Protein AF-A0A7V1CWT3-F1 (afdb_monomer)

Secondary structure (DSSP, 8-state):
-HHHHHHHSSSHHHHHHHHHTT--SHHHHH-S--TTTHHHH-HHHHHHHHHHHHHHHHHTT--TT-GGGT-------HHHHHHHHHHHHHHTTS-S-----

Mean predicted aligned error: 10.53 Å

Foldseek 3Di:
DQQVVLVPDPHSVVSLVVQCVQPVDPVSSVQPDGPPQPNPGRPSVVVVVLVVVCVVCVVVVHHSVPCVVVDPPPPDPPVVVVVVVVVVCVVVVVDPDDDDD

pLDDT: mean 89.91, std 8.41, range [62.16, 98.06]

Structure (mmCIF, N/CA/C/O backbone):
data_AF-A0A7V1CWT3-F1
#
_entry.id   AF-A0A7V1CWT3-F1
#
loop_
_atom_site.group_PDB
_atom_site.id
_atom_site.type_symbol
_atom_site.label_atom_id
_atom_site.label_alt_id
_atom_site.label_comp_id
_atom_site.label_asym_id
_atom_site.label_entity_id
_atom_site.label_seq_id
_atom_site.pdbx_PDB_ins_code
_atom_site.Cartn_x
_atom_site.Cartn_y
_atom_site.Cartn_z
_atom_site.occupancy
_atom_site.B_iso_or_equiv
_atom_site.auth_seq_id
_atom_site.auth_comp_id
_atom_site.auth_asym_id
_atom_site.auth_atom_id
_atom_site.pdbx_PDB_model_num
ATOM 1 N N . ARG A 1 1 ? 2.540 -2.722 -11.314 1.00 91.69 1 ARG A N 1
ATOM 2 C CA . ARG A 1 1 ? 2.421 -3.063 -12.753 1.00 91.69 1 ARG A CA 1
ATOM 3 C C . ARG A 1 1 ? 3.110 -4.402 -12.974 1.00 91.69 1 ARG A C 1
ATOM 5 O O . ARG A 1 1 ? 4.322 -4.422 -13.133 1.00 91.69 1 ARG A O 1
ATOM 12 N N . TRP A 1 2 ? 2.371 -5.510 -12.894 1.00 95.25 2 TRP A N 1
ATOM 13 C CA . TRP A 1 2 ? 2.985 -6.843 -12.877 1.00 95.25 2 TRP A CA 1
ATOM 14 C C . TRP A 1 2 ? 3.437 -7.334 -14.254 1.00 95.25 2 TRP A C 1
ATOM 16 O O . TRP A 1 2 ? 4.546 -7.840 -14.368 1.00 95.25 2 TRP A O 1
ATOM 26 N N . HIS A 1 3 ? 2.642 -7.131 -15.310 1.00 95.38 3 HIS A N 1
ATOM 27 C CA . HIS A 1 3 ? 3.028 -7.570 -16.660 1.00 95.38 3 HIS A CA 1
ATOM 28 C C . HIS A 1 3 ? 4.335 -6.946 -17.141 1.00 95.38 3 HIS A C 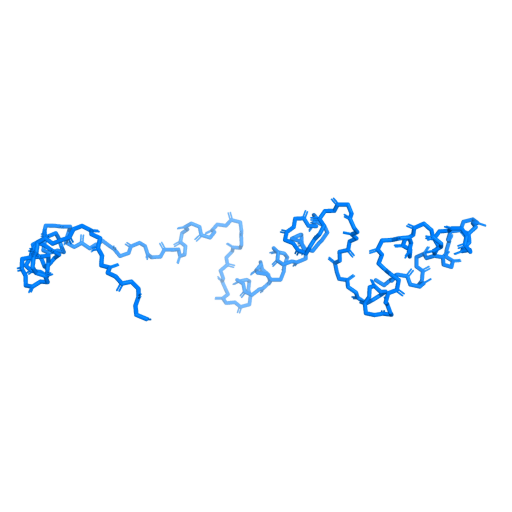1
ATOM 30 O O . HIS A 1 3 ? 5.198 -7.662 -17.638 1.00 95.38 3 HIS A O 1
ATOM 36 N N . ASP A 1 4 ? 4.502 -5.641 -16.932 1.00 96.88 4 ASP A N 1
ATOM 37 C CA . ASP A 1 4 ? 5.743 -4.943 -17.268 1.00 96.88 4 ASP A CA 1
ATOM 38 C C . ASP A 1 4 ? 6.932 -5.564 -16.526 1.00 96.88 4 ASP A C 1
ATOM 40 O O . ASP A 1 4 ? 7.970 -5.827 -17.124 1.00 96.88 4 ASP A O 1
ATOM 44 N N . GLN A 1 5 ? 6.764 -5.858 -15.233 1.00 95.75 5 GLN A N 1
ATOM 45 C CA . GLN A 1 5 ? 7.812 -6.448 -14.406 1.00 95.75 5 GLN A CA 1
ATOM 46 C C . GLN A 1 5 ? 8.191 -7.860 -14.870 1.00 95.75 5 GLN A C 1
ATOM 48 O O . GLN A 1 5 ? 9.375 -8.185 -14.893 1.00 95.75 5 GLN A O 1
ATOM 53 N N . PHE A 1 6 ? 7.221 -8.679 -15.286 1.00 96.81 6 PHE A N 1
ATOM 54 C CA . PHE A 1 6 ? 7.517 -9.985 -15.879 1.00 96.81 6 PHE A CA 1
ATOM 55 C C . PHE A 1 6 ? 8.283 -9.839 -17.193 1.00 96.81 6 PHE A C 1
ATOM 57 O O . PHE A 1 6 ? 9.294 -10.503 -17.376 1.00 96.81 6 PHE A O 1
ATOM 64 N N . ASN A 1 7 ? 7.844 -8.938 -18.075 1.00 97.25 7 ASN A N 1
ATOM 65 C CA . ASN A 1 7 ? 8.441 -8.741 -19.399 1.00 97.25 7 ASN A CA 1
ATOM 66 C C . ASN A 1 7 ? 9.872 -8.175 -19.350 1.00 97.25 7 ASN A C 1
ATOM 68 O O . ASN A 1 7 ? 10.621 -8.350 -20.306 1.00 97.25 7 ASN A O 1
ATOM 72 N N . ILE A 1 8 ? 10.249 -7.501 -18.258 1.00 97.31 8 ILE A N 1
ATOM 73 C CA . ILE A 1 8 ? 11.624 -7.033 -18.007 1.00 97.31 8 ILE A CA 1
ATOM 74 C C . ILE A 1 8 ? 12.510 -8.159 -17.444 1.00 97.31 8 ILE A C 1
ATOM 76 O O . ILE A 1 8 ? 13.736 -8.084 -17.523 1.00 97.31 8 ILE A O 1
ATOM 80 N N . GLY A 1 9 ? 11.910 -9.200 -16.863 1.00 95.44 9 GLY A N 1
ATOM 81 C CA . GLY A 1 9 ? 12.636 -10.350 -16.340 1.00 95.44 9 GLY A CA 1
ATOM 82 C C . GLY A 1 9 ? 13.364 -11.125 -17.439 1.00 95.44 9 GLY A C 1
ATOM 83 O O . GLY A 1 9 ? 12.936 -11.155 -18.589 1.00 95.44 9 GLY A O 1
ATOM 84 N N . LEU A 1 10 ? 14.458 -11.796 -17.066 1.00 97.75 10 LEU A N 1
ATOM 85 C CA . LEU A 1 10 ? 15.224 -12.649 -17.984 1.00 97.75 10 LEU A CA 1
ATOM 86 C C . LEU A 1 10 ? 14.366 -13.781 -18.578 1.00 97.75 10 LEU A C 1
ATOM 88 O O . LEU A 1 10 ? 14.537 -14.141 -19.738 1.00 97.75 10 LEU A O 1
ATOM 92 N N . ASP A 1 11 ? 13.446 -14.316 -17.773 1.00 98.06 11 ASP A N 1
ATOM 93 C CA . ASP A 1 11 ? 12.459 -15.321 -18.166 1.00 98.06 11 ASP A CA 1
ATOM 94 C C . ASP A 1 11 ? 11.050 -14.845 -17.755 1.00 98.06 11 ASP A C 1
ATOM 96 O O . ASP A 1 11 ? 10.609 -15.074 -16.620 1.00 98.06 11 ASP A O 1
ATOM 100 N N . PRO A 1 12 ? 10.341 -14.137 -18.656 1.00 97.50 12 PRO A N 1
ATOM 101 C CA . PRO A 1 12 ? 9.016 -13.588 -18.374 1.00 97.50 12 PRO A CA 1
ATOM 102 C C . PRO A 1 12 ? 7.937 -14.641 -18.120 1.00 97.50 12 PRO A C 1
ATOM 104 O O . PRO A 1 12 ? 6.974 -14.370 -17.397 1.00 97.50 12 PRO A O 1
ATOM 107 N N . VAL A 1 13 ? 8.073 -15.823 -18.731 1.00 97.31 13 VAL A N 1
ATOM 108 C CA . VAL A 1 13 ? 7.092 -16.909 -18.610 1.00 97.31 13 VAL A CA 1
ATOM 109 C C . VAL A 1 13 ? 7.177 -17.488 -17.208 1.00 97.31 13 VAL A C 1
ATOM 111 O O . VAL A 1 13 ? 6.179 -17.487 -16.489 1.00 97.31 13 VAL A O 1
ATOM 114 N N . ARG A 1 14 ? 8.384 -17.849 -16.765 1.00 97.31 14 ARG A N 1
ATOM 115 C CA . ARG A 1 14 ? 8.588 -18.410 -15.427 1.00 97.31 14 ARG A CA 1
ATOM 116 C C . ARG A 1 14 ? 8.233 -17.431 -14.310 1.00 97.31 14 ARG A C 1
ATOM 118 O O . ARG A 1 14 ? 7.647 -17.824 -13.306 1.00 97.31 14 ARG A O 1
ATOM 125 N N . ALA A 1 15 ? 8.547 -16.144 -14.481 1.00 96.50 15 ALA A N 1
ATOM 126 C CA . ALA A 1 15 ? 8.181 -15.116 -13.504 1.00 96.50 15 ALA A CA 1
ATOM 127 C C . ALA A 1 15 ? 6.656 -15.008 -13.314 1.00 96.50 15 ALA A C 1
ATOM 129 O O . ALA A 1 15 ? 6.182 -14.810 -12.194 1.00 96.50 15 ALA A O 1
ATOM 130 N N . ARG A 1 16 ? 5.894 -15.157 -14.404 1.00 95.62 16 ARG A N 1
ATOM 131 C CA . ARG A 1 16 ? 4.430 -15.166 -14.370 1.00 95.62 16 ARG A CA 1
ATOM 132 C C . ARG A 1 16 ? 3.889 -16.440 -13.737 1.00 95.62 16 ARG A C 1
ATOM 134 O O . ARG A 1 16 ? 3.014 -16.340 -12.888 1.00 95.62 16 ARG A O 1
ATOM 141 N N . GLU A 1 17 ? 4.414 -17.602 -14.118 1.00 96.50 17 GLU A N 1
ATOM 142 C CA . GLU A 1 17 ? 3.995 -18.893 -13.560 1.00 96.50 17 GLU A CA 1
ATOM 143 C C . GLU A 1 17 ? 4.103 -18.894 -12.033 1.00 96.50 17 GLU A C 1
ATOM 145 O O . GLU A 1 17 ? 3.118 -19.161 -11.353 1.00 96.50 17 GLU A O 1
ATOM 150 N N . TYR A 1 18 ? 5.245 -18.466 -11.490 1.00 95.69 18 TYR A N 1
ATOM 151 C CA . TYR A 1 18 ? 5.468 -18.426 -10.040 1.00 95.69 18 TYR A CA 1
ATOM 152 C C . TYR A 1 18 ? 4.543 -17.451 -9.305 1.00 95.69 18 TYR A C 1
ATOM 154 O O . TYR A 1 18 ? 4.123 -17.706 -8.178 1.00 95.69 18 TYR A O 1
ATOM 162 N N . HIS A 1 19 ? 4.217 -16.314 -9.921 1.00 95.69 19 HIS A N 1
ATOM 163 C CA . HIS A 1 19 ? 3.219 -15.404 -9.365 1.00 95.69 19 HIS A CA 1
ATOM 164 C C . HIS A 1 19 ? 1.821 -16.061 -9.360 1.00 95.69 19 HIS A C 1
ATOM 166 O O . HIS A 1 19 ? 1.071 -15.952 -8.384 1.00 95.69 19 HIS A O 1
ATOM 172 N N . ASP A 1 20 ? 1.482 -16.772 -10.434 1.00 96.00 20 ASP A N 1
ATOM 173 C CA . ASP A 1 20 ? 0.138 -17.294 -10.696 1.00 96.00 20 ASP A CA 1
ATOM 174 C C . ASP A 1 20 ? -0.171 -18.593 -9.960 1.00 96.00 20 ASP A C 1
ATOM 176 O O . ASP A 1 20 ? -1.345 -18.890 -9.751 1.00 96.00 20 ASP A O 1
ATOM 180 N N . GLU A 1 21 ? 0.847 -19.298 -9.460 1.00 96.31 21 GLU A N 1
ATOM 181 C CA . GLU A 1 21 ? 0.690 -20.445 -8.554 1.00 96.31 21 GLU A CA 1
ATOM 182 C C . GLU A 1 21 ? -0.235 -20.139 -7.363 1.00 96.31 21 GLU A C 1
ATOM 184 O O . GLU A 1 21 ? -0.931 -21.021 -6.864 1.00 96.31 21 GLU A O 1
ATOM 189 N N . THR A 1 22 ? -0.261 -18.882 -6.910 1.00 93.06 22 THR A N 1
ATOM 190 C CA . THR A 1 22 ? -1.041 -18.449 -5.737 1.00 93.06 22 THR A CA 1
ATOM 191 C C . THR A 1 22 ? -2.018 -17.308 -6.024 1.00 93.06 22 THR A C 1
ATOM 193 O O . THR A 1 22 ? -2.956 -17.105 -5.253 1.00 93.06 22 THR A O 1
ATOM 196 N N . LEU A 1 23 ? -1.830 -16.562 -7.120 1.00 92.31 23 LEU A N 1
ATOM 197 C CA . LEU A 1 23 ? -2.692 -15.449 -7.541 1.00 92.31 23 LEU A CA 1
ATOM 198 C C . LEU A 1 23 ? -2.991 -15.514 -9.056 1.00 92.31 23 LEU A C 1
ATOM 200 O O . LEU A 1 23 ? -2.582 -14.617 -9.801 1.00 92.31 23 LEU A O 1
ATOM 204 N N . PRO A 1 24 ? -3.704 -16.554 -9.535 1.00 93.94 24 PRO A N 1
ATOM 205 C CA . PRO A 1 24 ? -3.904 -16.799 -10.968 1.00 93.94 24 PRO A CA 1
ATOM 206 C C . PRO A 1 24 ? -4.818 -15.773 -11.648 1.00 93.94 24 PRO A C 1
ATOM 208 O O . PRO A 1 24 ? -4.732 -15.555 -12.853 1.00 93.94 24 PRO A O 1
ATOM 211 N N . GLN A 1 25 ? -5.712 -15.135 -10.893 1.00 94.62 25 GLN A N 1
ATOM 212 C CA . GLN A 1 25 ? -6.670 -14.173 -11.422 1.00 94.62 25 GLN A CA 1
ATOM 213 C C . GLN A 1 25 ? -5.983 -12.939 -12.030 1.00 94.62 25 GLN A C 1
ATOM 215 O O . GLN A 1 25 ? -5.026 -12.403 -11.470 1.00 94.62 25 GLN A O 1
ATOM 220 N N . GLU A 1 26 ? -6.531 -12.411 -13.130 1.00 93.06 26 GLU A N 1
ATOM 221 C CA . GLU A 1 26 ? -6.013 -11.195 -13.784 1.00 93.06 26 GLU A CA 1
ATOM 222 C C . GLU A 1 26 ? -5.993 -9.978 -12.848 1.00 93.06 26 GLU A C 1
ATOM 224 O O . GLU A 1 26 ? -5.089 -9.145 -12.914 1.00 93.06 26 GLU A O 1
ATOM 229 N N . SER A 1 27 ? -6.918 -9.909 -11.883 1.00 92.69 27 SER A N 1
ATOM 230 C CA . SER A 1 27 ? -6.890 -8.865 -10.851 1.00 92.69 27 SER A CA 1
ATOM 231 C C . SER A 1 27 ? -5.619 -8.906 -9.992 1.00 92.69 27 SER A C 1
ATOM 233 O O . SER A 1 27 ? -5.181 -7.862 -9.513 1.00 92.69 27 SER A O 1
ATOM 235 N N . GLY A 1 28 ? -4.959 -10.063 -9.866 1.00 92.19 28 GLY A N 1
ATOM 236 C CA . GLY A 1 28 ? -3.651 -10.199 -9.224 1.00 92.19 28 GLY A CA 1
ATOM 237 C C . GLY A 1 28 ? -2.547 -9.421 -9.947 1.00 92.19 28 GLY A C 1
ATOM 238 O O . GLY A 1 28 ? -1.647 -8.899 -9.302 1.00 92.19 28 GLY A O 1
ATOM 239 N N . LYS A 1 29 ? -2.656 -9.229 -11.270 1.00 93.50 29 LYS A N 1
ATOM 240 C CA . LYS A 1 29 ? -1.677 -8.471 -12.078 1.00 93.50 29 LYS A CA 1
ATOM 241 C C . LYS A 1 29 ? -1.832 -6.955 -11.974 1.00 93.50 29 LYS A C 1
ATOM 243 O O . LYS A 1 29 ? -0.935 -6.195 -12.364 1.00 93.50 29 LYS A O 1
ATOM 248 N N . VAL A 1 30 ? -2.951 -6.518 -11.405 1.00 93.25 30 VAL A N 1
ATOM 249 C CA . VAL A 1 30 ? -3.251 -5.115 -11.099 1.00 93.25 30 VAL A CA 1
ATOM 250 C C . VAL A 1 30 ? -3.115 -4.839 -9.597 1.00 93.25 30 VAL A C 1
ATOM 252 O O . VAL A 1 30 ? -2.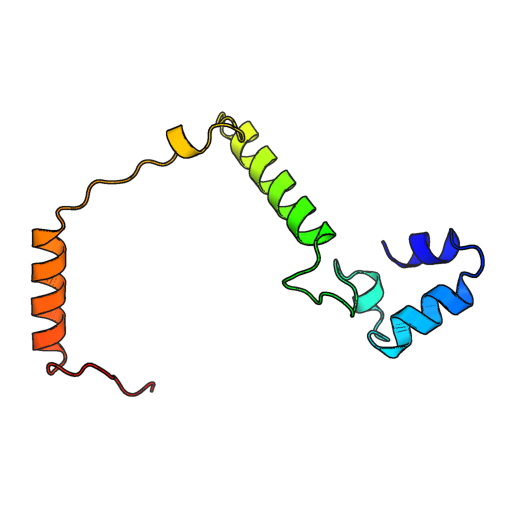920 -3.695 -9.196 1.00 93.25 30 VAL A O 1
ATOM 255 N N . ALA A 1 31 ? -3.152 -5.877 -8.759 1.00 91.62 31 ALA A N 1
ATOM 256 C CA . ALA A 1 31 ? -3.065 -5.754 -7.313 1.00 91.62 31 ALA A CA 1
ATOM 257 C C . ALA A 1 31 ? -1.750 -5.105 -6.847 1.00 91.62 31 ALA A C 1
ATOM 259 O O . ALA A 1 31 ? -0.654 -5.433 -7.307 1.00 91.62 31 ALA A O 1
ATOM 260 N N . HIS A 1 32 ? -1.860 -4.231 -5.845 1.00 91.88 32 HIS A N 1
ATOM 261 C CA . HIS A 1 32 ? -0.727 -3.606 -5.155 1.00 91.88 32 HIS A CA 1
ATOM 262 C C . HIS A 1 32 ? -0.141 -4.516 -4.058 1.00 91.88 32 HIS A C 1
ATOM 264 O O . HIS A 1 32 ? 0.230 -4.051 -2.986 1.00 91.88 32 HIS A O 1
ATOM 270 N N . PHE A 1 33 ? -0.103 -5.828 -4.283 1.00 92.31 33 PHE A N 1
ATOM 271 C CA . PHE A 1 33 ? 0.537 -6.796 -3.393 1.00 92.31 33 PHE A CA 1
ATOM 272 C C . PHE A 1 33 ? 0.880 -8.081 -4.155 1.00 92.31 33 PHE A C 1
ATOM 274 O O . PHE A 1 33 ? 0.350 -8.323 -5.236 1.00 92.31 33 PHE A O 1
ATOM 281 N N . CYS A 1 34 ? 1.752 -8.905 -3.573 1.00 89.19 34 CYS A N 1
ATOM 282 C CA . CYS A 1 34 ? 1.986 -10.290 -3.982 1.00 89.19 34 CYS A CA 1
ATOM 283 C C . CYS A 1 34 ? 1.519 -11.257 -2.885 1.00 89.19 34 CYS A C 1
ATOM 285 O O . CYS A 1 34 ? 1.200 -10.846 -1.763 1.00 89.19 34 CYS A O 1
ATOM 287 N N . SER A 1 35 ? 1.531 -12.552 -3.185 1.00 86.00 35 SER A N 1
ATOM 288 C CA . SER A 1 35 ? 1.114 -13.613 -2.263 1.00 86.00 35 SER A CA 1
ATOM 289 C C . SER A 1 35 ? 1.972 -13.742 -1.002 1.00 86.00 35 SER A C 1
ATOM 291 O O . SER A 1 35 ? 1.495 -14.286 -0.013 1.00 86.00 35 SER A O 1
ATOM 293 N N . MET A 1 36 ? 3.195 -13.201 -0.987 1.00 88.25 36 MET A N 1
ATOM 294 C CA . MET A 1 36 ? 4.083 -13.295 0.179 1.00 88.25 36 MET A CA 1
ATOM 295 C C . MET A 1 36 ? 3.612 -12.440 1.362 1.00 88.25 36 MET A C 1
ATOM 297 O O . MET A 1 36 ? 3.648 -12.889 2.502 1.00 88.25 36 MET A O 1
ATOM 301 N N . CYS A 1 37 ? 3.192 -11.199 1.106 1.00 91.50 37 CYS A N 1
ATOM 302 C CA . CYS A 1 37 ? 2.846 -10.237 2.163 1.00 91.50 37 CYS A CA 1
ATOM 303 C C . CYS A 1 37 ? 1.339 -9.963 2.254 1.00 91.50 37 CYS A C 1
ATOM 305 O O . CYS A 1 37 ? 0.857 -9.429 3.254 1.00 91.50 37 CYS A O 1
ATOM 307 N N . GLY A 1 38 ? 0.588 -10.290 1.199 1.00 89.62 38 GLY A N 1
ATOM 308 C CA . GLY A 1 38 ? -0.842 -10.028 1.131 1.00 89.62 38 GLY A CA 1
ATOM 309 C C . GLY A 1 38 ? -1.207 -8.531 1.149 1.00 89.62 38 GLY A C 1
ATOM 310 O O . GLY A 1 38 ? -0.343 -7.648 1.159 1.00 89.62 38 GLY A O 1
ATOM 311 N N . PRO A 1 39 ? -2.513 -8.215 1.153 1.00 91.50 39 PRO A N 1
ATOM 312 C CA . PRO A 1 39 ? -3.015 -6.858 0.913 1.00 91.50 39 PRO A CA 1
ATOM 313 C C . PRO A 1 39 ? -2.738 -5.854 2.041 1.00 91.50 39 PRO A C 1
ATOM 315 O O . PRO A 1 39 ? -2.759 -4.647 1.798 1.00 91.50 39 PRO A O 1
ATOM 318 N N . LYS A 1 40 ? -2.511 -6.333 3.271 1.00 92.50 40 LYS A N 1
ATOM 319 C CA . LYS A 1 40 ? -2.331 -5.480 4.458 1.00 92.50 40 LYS A CA 1
ATOM 320 C C . LYS A 1 40 ? -0.870 -5.181 4.789 1.00 92.50 40 LYS A C 1
ATOM 322 O O . LYS A 1 40 ? -0.610 -4.169 5.422 1.00 92.50 40 LYS A O 1
ATOM 327 N N . PHE A 1 41 ? 0.063 -6.040 4.374 1.00 95.12 41 PHE A N 1
ATOM 328 C CA . PHE A 1 41 ? 1.461 -5.968 4.816 1.00 95.12 41 PHE A CA 1
ATOM 329 C C . PHE A 1 41 ? 2.464 -5.814 3.667 1.00 95.12 41 PHE A C 1
ATOM 331 O O . PHE A 1 41 ? 3.668 -5.943 3.874 1.00 95.12 41 PHE A O 1
ATOM 338 N N . CYS A 1 42 ? 2.007 -5.536 2.442 1.00 95.44 42 CYS A N 1
ATOM 339 C CA . CYS A 1 42 ? 2.915 -5.243 1.337 1.00 95.44 42 CYS A CA 1
ATOM 340 C C . CYS A 1 42 ? 3.662 -3.921 1.589 1.00 95.44 42 CYS A C 1
ATOM 342 O O . CYS A 1 42 ? 3.076 -2.841 1.528 1.00 95.44 42 CYS A O 1
ATOM 344 N N . SER A 1 43 ? 4.972 -4.004 1.822 1.00 94.62 43 SER A N 1
ATOM 345 C CA . SER A 1 43 ? 5.838 -2.854 2.119 1.00 94.62 43 SER A CA 1
ATOM 346 C C . SER A 1 43 ? 5.796 -1.766 1.043 1.00 94.62 43 SER A C 1
ATOM 348 O O . SER A 1 43 ? 5.775 -0.578 1.362 1.00 94.62 43 SER A O 1
ATOM 350 N N . MET A 1 44 ? 5.731 -2.155 -0.234 1.00 93.88 44 MET A N 1
ATOM 351 C CA . MET A 1 44 ? 5.630 -1.212 -1.351 1.00 93.88 44 MET A CA 1
ATOM 352 C C . MET A 1 44 ? 4.307 -0.434 -1.331 1.00 93.88 44 MET A C 1
ATOM 354 O O . MET A 1 44 ? 4.323 0.776 -1.546 1.00 93.88 44 MET A O 1
ATOM 358 N N . LYS A 1 45 ? 3.181 -1.097 -1.024 1.00 94.25 45 LYS A N 1
ATOM 359 C CA . LYS A 1 45 ? 1.865 -0.446 -0.891 1.00 94.25 45 LYS A CA 1
ATOM 360 C C . LYS A 1 45 ? 1.844 0.522 0.283 1.00 94.25 45 LYS A C 1
ATOM 362 O O . LYS A 1 45 ? 1.478 1.675 0.105 1.00 94.25 45 LYS A O 1
ATOM 367 N N . ILE A 1 46 ? 2.320 0.078 1.445 1.00 95.56 46 ILE A N 1
ATOM 368 C CA . ILE A 1 46 ? 2.406 0.917 2.648 1.00 95.56 46 ILE A CA 1
ATOM 369 C C . ILE A 1 46 ? 3.278 2.147 2.374 1.00 95.56 46 ILE A C 1
ATOM 371 O O . ILE A 1 46 ? 2.914 3.263 2.721 1.00 95.56 46 ILE A O 1
ATOM 375 N N . THR A 1 47 ? 4.409 1.972 1.685 1.00 96.31 47 THR A N 1
ATOM 376 C CA . THR A 1 47 ? 5.280 3.096 1.309 1.00 96.31 47 THR A CA 1
ATOM 377 C C . THR A 1 47 ? 4.557 4.094 0.402 1.00 96.31 47 THR A C 1
ATOM 379 O O . THR A 1 47 ? 4.745 5.300 0.547 1.00 96.31 47 THR A O 1
ATOM 382 N N . GLN A 1 48 ? 3.742 3.613 -0.540 1.00 95.25 48 GLN A N 1
ATOM 383 C CA . GLN A 1 48 ? 2.934 4.477 -1.397 1.00 95.25 48 GLN A CA 1
ATOM 384 C C . GLN A 1 48 ? 1.895 5.254 -0.576 1.00 95.25 48 GLN A C 1
ATOM 386 O O . GLN A 1 48 ? 1.841 6.474 -0.700 1.00 95.25 48 GLN A O 1
ATOM 391 N N . GLU A 1 49 ? 1.150 4.579 0.300 1.00 95.50 49 GLU A N 1
ATOM 392 C CA . GLU A 1 49 ? 0.148 5.199 1.180 1.00 95.50 49 GLU A CA 1
ATOM 393 C C . GLU A 1 49 ? 0.775 6.277 2.082 1.00 95.50 49 GLU A C 1
ATOM 395 O O . GLU A 1 49 ? 0.249 7.382 2.187 1.00 95.50 49 GLU A O 1
ATOM 400 N N . VAL A 1 50 ? 1.951 6.012 2.664 1.00 95.00 50 VAL A N 1
ATOM 401 C CA . VAL A 1 50 ? 2.690 6.995 3.477 1.00 95.00 50 VAL A CA 1
ATOM 402 C C . VAL A 1 50 ? 3.116 8.213 2.649 1.00 95.00 50 VAL A C 1
ATOM 404 O O . VAL A 1 50 ? 3.013 9.344 3.118 1.00 95.00 50 VAL A O 1
ATOM 407 N N . ARG A 1 51 ? 3.574 8.013 1.407 1.00 95.62 51 ARG A N 1
ATOM 408 C CA . ARG A 1 51 ? 3.942 9.122 0.507 1.00 95.62 51 ARG A CA 1
ATOM 409 C C . ARG A 1 51 ? 2.731 9.948 0.084 1.00 95.62 51 ARG A C 1
ATOM 411 O O . ARG A 1 51 ? 2.854 11.158 -0.065 1.00 95.62 51 ARG A O 1
ATOM 418 N N . GLU A 1 52 ? 1.592 9.309 -0.153 1.00 96.44 52 GLU A N 1
ATOM 419 C CA . GLU A 1 52 ? 0.337 9.992 -0.48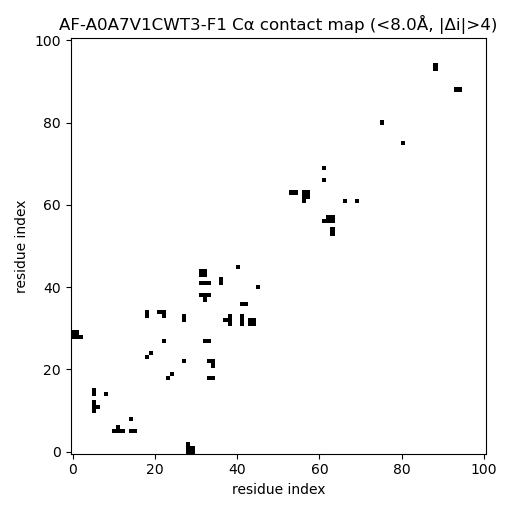1 1.00 96.44 52 GLU A CA 1
ATOM 420 C C . GLU A 1 52 ? -0.163 10.812 0.709 1.00 96.44 52 GLU A C 1
ATOM 422 O O . GLU A 1 52 ? -0.476 11.987 0.541 1.00 96.44 52 GLU A O 1
ATOM 427 N N . TYR A 1 53 ? -0.126 10.241 1.914 1.00 93.69 53 TYR A N 1
ATOM 428 C CA . TYR A 1 53 ? -0.436 10.955 3.149 1.00 93.69 53 TYR A CA 1
ATOM 429 C C . TYR A 1 53 ? 0.474 12.174 3.359 1.00 93.69 53 TYR A C 1
ATOM 431 O O . TYR A 1 53 ? -0.016 13.268 3.621 1.00 93.69 53 TYR A O 1
ATOM 439 N N . ALA A 1 54 ? 1.789 12.022 3.174 1.00 93.69 54 ALA A N 1
ATOM 440 C CA . ALA A 1 54 ? 2.728 13.138 3.289 1.00 93.69 54 ALA A CA 1
ATOM 441 C C . ALA A 1 54 ? 2.424 14.269 2.288 1.00 93.69 54 ALA A C 1
ATOM 443 O O . ALA A 1 54 ? 2.441 15.436 2.664 1.00 93.69 54 ALA A O 1
ATOM 444 N N . LYS A 1 55 ? 2.075 13.935 1.037 1.00 95.62 55 LYS A N 1
ATOM 445 C CA . LYS A 1 55 ? 1.670 14.930 0.027 1.00 95.62 55 LYS A CA 1
ATOM 446 C C . LYS A 1 55 ? 0.374 15.655 0.392 1.00 95.62 55 LYS A C 1
ATOM 448 O O . LYS A 1 55 ? 0.260 16.846 0.118 1.00 95.62 55 LYS A O 1
ATOM 453 N N . ASP A 1 56 ? -0.600 14.954 0.974 1.00 93.69 56 ASP A N 1
ATOM 454 C CA . ASP A 1 56 ? -1.846 15.572 1.447 1.00 93.69 56 ASP A CA 1
ATOM 455 C C . ASP A 1 56 ? -1.575 16.571 2.580 1.00 93.69 56 ASP A C 1
ATOM 457 O O . ASP A 1 56 ? -2.088 17.690 2.566 1.00 93.69 56 ASP A O 1
ATOM 461 N N . LEU A 1 57 ? -0.697 16.207 3.519 1.00 90.88 57 LEU A N 1
ATOM 462 C CA . LEU A 1 57 ? -0.249 17.115 4.573 1.00 90.88 57 LEU A CA 1
ATOM 463 C C . LEU A 1 57 ? 0.425 18.366 3.999 1.00 90.88 57 LEU A C 1
ATOM 465 O O . LEU A 1 57 ? 0.029 19.478 4.350 1.00 90.88 57 LEU A O 1
ATOM 469 N N . GLU A 1 58 ? 1.369 18.202 3.070 1.0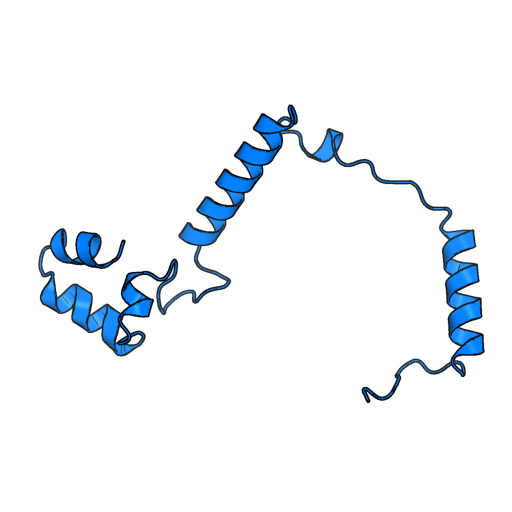0 91.25 58 GLU A N 1
ATOM 470 C CA . GLU A 1 58 ? 2.041 19.327 2.407 1.00 91.25 58 GLU A CA 1
ATOM 471 C C . GLU A 1 58 ? 1.044 20.237 1.675 1.00 91.25 58 GLU A C 1
ATOM 473 O O . GLU A 1 58 ? 1.118 21.460 1.792 1.00 91.25 58 GLU A O 1
ATOM 478 N N . ALA A 1 59 ? 0.063 19.660 0.969 1.00 92.75 59 ALA A N 1
ATOM 479 C CA . ALA A 1 59 ? -0.993 20.413 0.288 1.00 92.75 59 ALA A CA 1
ATOM 480 C C . ALA A 1 59 ? -1.871 21.220 1.261 1.00 92.75 59 ALA A C 1
ATOM 482 O O . ALA A 1 59 ? -2.410 22.267 0.899 1.00 92.75 59 ALA A O 1
ATOM 483 N N . ARG A 1 60 ? -1.984 20.759 2.510 1.00 89.44 60 ARG A N 1
ATOM 484 C CA . ARG A 1 60 ? -2.656 21.456 3.613 1.00 89.44 60 ARG A CA 1
ATOM 485 C C . ARG A 1 60 ? -1.746 22.437 4.363 1.00 89.44 60 ARG A C 1
ATOM 487 O O . ARG A 1 60 ? -2.195 23.037 5.337 1.00 89.44 60 ARG A O 1
ATOM 494 N N . GLY A 1 61 ? -0.497 22.608 3.927 1.00 88.69 61 GLY A N 1
ATOM 495 C CA . GLY A 1 61 ? 0.492 23.473 4.572 1.00 88.69 61 GLY A CA 1
ATOM 496 C C . GLY A 1 61 ? 1.077 22.898 5.866 1.00 88.69 61 GLY A C 1
ATOM 497 O O . GLY A 1 61 ? 1.630 23.651 6.664 1.00 88.69 61 GLY A O 1
ATOM 498 N N . ILE A 1 62 ? 0.941 21.589 6.093 1.00 87.62 62 ILE A N 1
ATOM 499 C CA . ILE A 1 62 ? 1.487 20.876 7.252 1.00 87.62 62 ILE A CA 1
ATOM 500 C C . ILE A 1 62 ? 2.799 20.207 6.831 1.00 87.62 62 ILE A C 1
ATOM 502 O O . ILE A 1 62 ? 2.826 19.474 5.845 1.00 87.62 62 ILE A O 1
ATOM 506 N N . ASP A 1 63 ? 3.880 20.421 7.583 1.00 88.81 63 ASP A N 1
ATOM 507 C CA . ASP A 1 63 ? 5.147 19.718 7.351 1.00 88.81 63 ASP A CA 1
ATOM 508 C C . ASP A 1 63 ? 5.008 18.232 7.743 1.00 88.81 63 ASP A C 1
ATOM 510 O O . ASP A 1 63 ? 4.803 17.926 8.924 1.00 88.81 63 ASP A O 1
ATOM 514 N N . PRO A 1 64 ? 5.139 17.283 6.795 1.00 86.81 64 PRO A N 1
ATOM 515 C CA . PRO A 1 64 ? 4.991 15.857 7.071 1.00 86.81 64 PRO A CA 1
ATOM 516 C C . PRO A 1 64 ? 6.086 15.291 7.986 1.00 86.81 64 PRO A C 1
ATOM 518 O O . PRO A 1 64 ? 5.920 14.195 8.518 1.00 86.81 64 PRO A O 1
ATOM 521 N N . ASN A 1 65 ? 7.188 16.013 8.207 1.00 88.25 65 ASN A N 1
ATOM 522 C CA . ASN A 1 65 ? 8.223 15.623 9.168 1.00 88.25 65 ASN A CA 1
ATOM 523 C C . ASN A 1 65 ? 7.920 16.106 10.594 1.00 88.25 65 ASN A C 1
ATOM 525 O O . ASN A 1 65 ? 8.531 15.613 11.538 1.00 88.25 65 ASN A O 1
ATOM 529 N N . ASN A 1 66 ? 6.963 17.028 10.755 1.00 84.12 66 ASN A N 1
ATOM 530 C CA . ASN A 1 66 ? 6.586 17.650 12.026 1.00 84.12 66 ASN A CA 1
ATOM 531 C C . ASN A 1 66 ? 5.065 17.586 12.266 1.00 84.12 66 ASN A C 1
ATOM 533 O O . ASN A 1 66 ? 4.454 18.500 12.814 1.00 84.12 66 ASN A O 1
ATOM 537 N N . VAL A 1 67 ? 4.428 16.472 11.884 1.00 78.19 67 VAL A N 1
ATOM 538 C CA . VAL A 1 67 ? 2.970 16.274 12.045 1.00 78.19 67 VAL A CA 1
ATOM 539 C C . VAL A 1 67 ? 2.527 16.377 13.505 1.00 78.19 67 VAL A C 1
ATOM 541 O O . VAL A 1 67 ? 1.402 16.789 13.768 1.00 78.19 67 VAL A O 1
ATOM 544 N N . GLY A 1 68 ? 3.405 16.027 14.453 1.00 71.31 68 GLY A N 1
ATOM 545 C CA . GLY A 1 68 ? 3.125 16.102 15.890 1.00 71.31 68 GLY A CA 1
ATOM 546 C C . GLY A 1 68 ? 2.659 17.486 16.350 1.00 71.31 68 GLY A C 1
ATOM 547 O O . GLY A 1 68 ? 1.788 17.562 17.209 1.00 71.31 68 GLY A O 1
ATOM 548 N N . ASP A 1 69 ? 3.147 18.551 15.712 1.00 66.31 69 ASP A N 1
ATOM 549 C CA . ASP A 1 69 ? 2.776 19.933 16.040 1.00 66.31 69 ASP A CA 1
ATOM 550 C C . ASP A 1 69 ? 1.406 20.331 15.462 1.00 66.31 69 ASP A C 1
ATOM 552 O O . ASP A 1 69 ? 0.772 21.271 15.936 1.00 66.31 69 ASP A O 1
ATOM 556 N N . ALA A 1 70 ? 0.927 19.605 14.446 1.00 64.38 70 ALA A N 1
ATOM 557 C CA . ALA A 1 70 ? -0.373 19.817 13.809 1.00 64.38 70 ALA A CA 1
ATOM 558 C C . ALA A 1 70 ? -1.500 18.968 14.427 1.00 64.38 70 ALA A C 1
ATOM 560 O O . ALA A 1 70 ? -2.676 19.182 14.120 1.00 64.38 70 ALA A O 1
ATOM 561 N N . ILE A 1 71 ? -1.169 17.989 15.277 1.00 67.75 71 ILE A N 1
ATOM 562 C CA . ILE A 1 71 ? -2.161 17.189 15.998 1.00 67.75 71 ILE A CA 1
ATOM 563 C C . ILE A 1 71 ? -2.634 18.000 17.207 1.00 67.75 71 ILE A C 1
ATOM 565 O O . ILE A 1 71 ? -2.005 18.001 18.264 1.00 67.75 71 ILE A O 1
ATOM 569 N N . GLU A 1 72 ? -3.785 18.661 17.075 1.00 64.69 72 GLU A N 1
ATOM 570 C CA . GLU A 1 72 ? -4.507 19.194 18.231 1.00 64.69 72 GLU A CA 1
ATOM 571 C C . GLU A 1 72 ? -4.991 18.033 19.111 1.00 64.69 72 GLU A C 1
ATOM 573 O O . GLU A 1 72 ? -6.047 17.433 18.881 1.00 64.69 72 GLU A O 1
ATOM 578 N N . ILE A 1 73 ? -4.228 17.713 20.155 1.00 67.56 73 ILE A N 1
ATOM 579 C CA . ILE A 1 73 ? -4.720 16.874 21.244 1.00 67.56 73 ILE A CA 1
ATOM 580 C C . ILE A 1 73 ? -5.693 17.734 22.044 1.00 67.56 73 ILE A C 1
ATOM 582 O O . ILE A 1 73 ? -5.292 18.548 22.877 1.00 67.56 73 ILE A O 1
ATOM 586 N N . LYS A 1 74 ? -6.993 17.569 21.787 1.00 69.69 74 LYS A N 1
ATOM 587 C CA . LYS A 1 74 ? -8.017 18.152 22.652 1.00 69.69 74 LYS A CA 1
ATOM 588 C C . LYS A 1 74 ? -7.853 17.548 24.036 1.00 69.69 74 LYS A C 1
ATOM 590 O O . LYS A 1 74 ? -8.101 16.360 24.232 1.00 69.69 74 LYS A O 1
ATOM 595 N N . MET A 1 75 ? -7.433 18.370 24.991 1.00 69.31 75 MET A N 1
ATOM 596 C CA . MET A 1 75 ? -7.531 18.005 26.392 1.00 69.31 75 MET A CA 1
ATOM 597 C C . MET A 1 75 ? -9.010 17.856 26.731 1.00 69.31 75 MET A C 1
ATOM 599 O O . MET A 1 75 ? -9.752 18.836 26.766 1.00 69.31 75 MET A O 1
ATOM 603 N N . VAL A 1 76 ? -9.434 16.611 26.912 1.00 76.19 76 VAL A N 1
ATOM 604 C CA . VAL A 1 76 ? -10.777 16.282 27.379 1.00 76.19 76 VAL A CA 1
ATOM 605 C C . VAL A 1 76 ? -10.760 16.300 28.902 1.00 76.19 76 VAL A C 1
ATOM 607 O O . VAL A 1 76 ? -9.761 15.916 29.517 1.00 76.19 76 VAL A O 1
ATOM 610 N N . ASP A 1 77 ? -11.855 16.740 29.512 1.00 86.12 77 ASP A N 1
ATOM 611 C CA . ASP A 1 77 ? -12.053 16.577 30.948 1.00 86.12 77 ASP A CA 1
ATOM 612 C C . ASP A 1 77 ? -12.272 15.086 31.240 1.00 86.12 77 ASP A C 1
ATOM 614 O O . ASP A 1 77 ? -13.370 14.547 31.083 1.00 86.12 77 ASP A O 1
ATOM 618 N N . VAL A 1 78 ? -11.179 14.408 31.596 1.00 86.06 78 VAL A N 1
ATOM 619 C CA . VAL A 1 78 ? -11.148 12.961 31.837 1.00 86.06 78 VAL A CA 1
ATOM 620 C C . VAL A 1 78 ? -12.164 12.566 32.905 1.00 86.06 78 VAL A C 1
ATOM 622 O O . VAL A 1 78 ? -12.812 11.531 32.770 1.00 86.06 78 VAL A O 1
ATOM 625 N N . GLU A 1 79 ? -12.345 13.394 33.935 1.00 89.88 79 GLU A N 1
ATOM 626 C CA . GLU A 1 79 ? -13.280 13.098 35.017 1.00 89.88 79 GLU A CA 1
ATOM 627 C C . GLU A 1 79 ? -14.721 13.150 34.503 1.00 89.88 79 GLU A C 1
ATOM 629 O O . GLU A 1 79 ? -15.481 12.204 34.706 1.00 89.88 79 GLU A O 1
ATOM 634 N N . ALA A 1 80 ? -15.091 14.200 33.766 1.00 91.19 80 ALA A N 1
ATOM 635 C CA . ALA A 1 80 ? -16.434 14.328 33.200 1.00 91.19 80 ALA A CA 1
ATOM 636 C C . ALA A 1 80 ? -16.786 13.167 32.247 1.00 91.19 80 ALA A C 1
ATOM 638 O O . ALA A 1 80 ? -17.881 12.603 32.330 1.00 91.19 80 ALA A O 1
ATOM 639 N N . GLU A 1 81 ? -15.850 12.761 31.386 1.00 89.81 81 GLU A N 1
ATOM 640 C CA . GLU A 1 81 ? -16.029 11.629 30.464 1.00 89.81 81 GLU A CA 1
ATOM 641 C C . GLU A 1 81 ? -16.156 10.290 31.207 1.00 89.81 81 GLU A C 1
ATOM 643 O O . GLU A 1 81 ? -17.014 9.461 30.883 1.00 89.81 81 GLU A O 1
ATOM 648 N N . MET A 1 82 ? -15.350 10.076 32.252 1.00 93.06 82 MET A N 1
ATOM 649 C CA . MET A 1 82 ? -15.451 8.879 33.089 1.00 93.06 82 MET A CA 1
ATOM 650 C C . MET A 1 82 ? -16.784 8.818 33.843 1.00 93.06 82 MET A C 1
ATOM 652 O O . MET A 1 82 ? -17.383 7.742 33.938 1.00 93.06 82 MET A O 1
ATOM 656 N N . GLN A 1 83 ? -17.295 9.954 34.327 1.00 94.69 83 GLN A N 1
ATOM 657 C CA . GLN A 1 83 ? -18.620 10.031 34.950 1.00 94.69 83 GLN A CA 1
ATOM 658 C C . GLN A 1 83 ? -19.734 9.707 33.945 1.00 94.69 83 GLN A C 1
ATOM 660 O O . GLN A 1 83 ? -20.634 8.923 34.260 1.00 94.69 83 GLN A O 1
ATOM 665 N N . ALA A 1 84 ? -19.652 10.235 32.720 1.00 93.69 84 ALA A N 1
ATOM 666 C CA . ALA A 1 84 ? -20.607 9.934 31.656 1.00 93.69 84 ALA A CA 1
ATOM 667 C C . ALA A 1 84 ? -20.619 8.436 31.305 1.00 93.69 84 ALA A C 1
ATOM 669 O O . ALA A 1 84 ? -21.686 7.819 31.266 1.00 93.69 84 ALA A O 1
ATOM 670 N N . LYS A 1 85 ? -19.443 7.812 31.147 1.00 92.56 85 LYS A N 1
ATOM 671 C CA . LYS A 1 85 ? -19.327 6.367 30.883 1.00 92.56 85 LYS A CA 1
ATOM 672 C C . LYS A 1 85 ? -19.808 5.504 32.046 1.00 92.56 85 LYS A C 1
ATOM 674 O O . LYS A 1 85 ? -20.440 4.475 31.823 1.00 92.56 85 LYS A O 1
ATOM 679 N N . SER A 1 86 ? -19.566 5.932 33.284 1.00 93.81 86 SER A N 1
ATOM 680 C CA . SER A 1 86 ? -20.100 5.276 34.484 1.00 93.81 86 SER A CA 1
ATOM 681 C C . SER A 1 86 ? -21.633 5.320 34.522 1.00 93.81 86 SER A C 1
ATOM 683 O O . SER A 1 86 ? -22.277 4.325 34.860 1.00 93.81 86 SER A O 1
ATOM 685 N N . ALA A 1 87 ? -22.236 6.448 34.135 1.00 95.00 87 ALA A N 1
ATOM 686 C CA . ALA A 1 87 ? -23.687 6.580 34.033 1.00 95.00 87 ALA A CA 1
ATOM 687 C C . ALA A 1 87 ? -24.270 5.699 32.916 1.00 95.00 87 ALA A C 1
ATOM 689 O O . ALA A 1 87 ? -25.259 5.006 33.151 1.00 95.00 87 ALA A O 1
ATOM 690 N N . GLU A 1 88 ? -23.634 5.675 31.741 1.00 92.56 88 GLU A N 1
ATOM 691 C CA . GLU A 1 88 ? -24.009 4.808 30.616 1.00 92.56 88 GLU A CA 1
ATOM 692 C C . GLU A 1 88 ? -23.960 3.326 31.016 1.00 92.56 88 GLU A C 1
ATOM 694 O O . GLU A 1 88 ? -24.953 2.622 30.857 1.00 92.56 88 GLU A O 1
ATOM 699 N N . PHE A 1 89 ? -22.863 2.877 31.636 1.00 93.81 89 PHE A N 1
ATOM 700 C CA . PHE A 1 89 ? -22.705 1.501 32.118 1.00 93.81 89 PHE A CA 1
ATOM 701 C C . PHE A 1 89 ? -23.810 1.092 33.099 1.00 93.81 89 PHE A C 1
ATOM 703 O O . PHE A 1 89 ? -24.354 -0.009 33.023 1.00 93.81 89 PHE A O 1
ATOM 710 N N . LYS A 1 90 ? -24.190 1.992 34.015 1.00 93.62 90 LYS A N 1
ATOM 711 C CA . LYS A 1 90 ? -25.301 1.743 34.944 1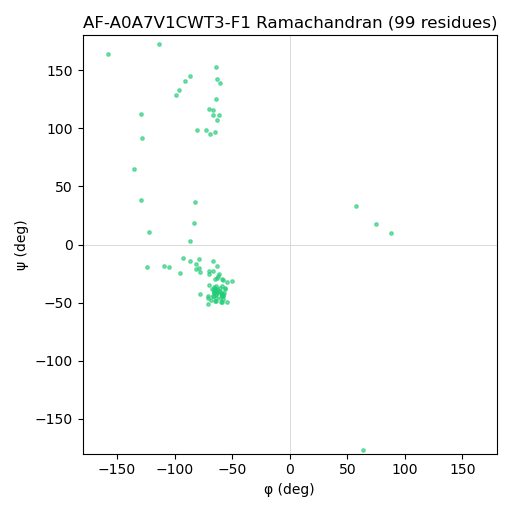.00 93.62 90 LYS A CA 1
ATOM 712 C C . LYS A 1 90 ? -26.645 1.647 34.220 1.00 93.62 90 LYS A C 1
ATOM 714 O O . LYS A 1 90 ? -27.462 0.810 34.593 1.00 93.62 90 LYS A O 1
ATOM 719 N N . GLN A 1 91 ? -26.877 2.473 33.197 1.00 92.69 91 GLN A N 1
ATOM 720 C CA . GLN A 1 91 ? -28.118 2.459 32.414 1.00 92.69 91 GLN A CA 1
A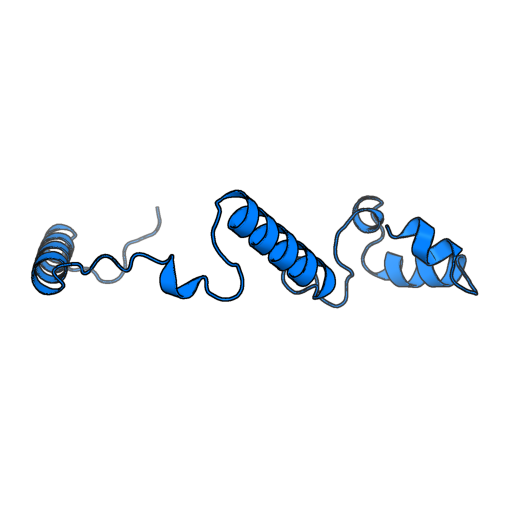TOM 721 C C . GLN A 1 91 ? -28.253 1.206 31.543 1.00 92.69 91 GLN A C 1
ATOM 723 O O . GLN A 1 91 ? -29.357 0.687 31.400 1.00 92.69 91 GLN A O 1
ATOM 728 N N . THR A 1 92 ? -27.151 0.683 31.004 1.00 87.38 92 THR A N 1
ATOM 729 C CA . THR A 1 92 ? -27.138 -0.517 30.150 1.00 87.38 92 THR A CA 1
ATOM 730 C C . THR A 1 92 ? -27.128 -1.833 30.934 1.00 87.38 92 THR A C 1
ATOM 732 O O . THR A 1 92 ? -26.799 -2.884 30.389 1.00 87.38 92 THR A O 1
ATOM 735 N N . GLY A 1 93 ? -27.515 -1.801 32.214 1.00 90.50 93 GLY A N 1
ATOM 736 C CA . GLY A 1 93 ? -27.655 -2.997 33.047 1.00 90.50 93 GLY A CA 1
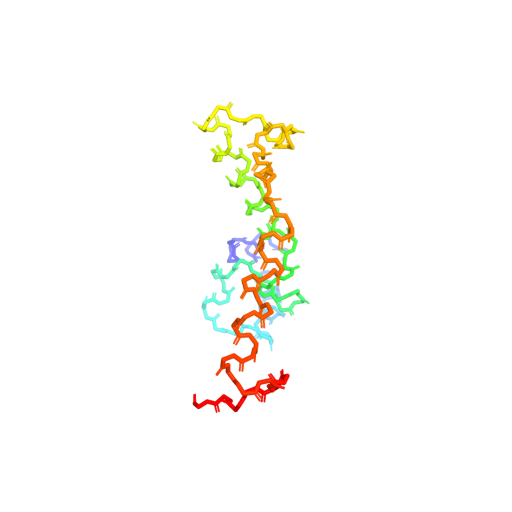ATOM 737 C C . GLY A 1 93 ? -26.377 -3.431 33.762 1.00 90.50 93 GLY A C 1
ATOM 738 O O . GLY A 1 93 ? -26.363 -4.494 34.372 1.00 90.50 93 GLY A O 1
ATOM 739 N N . SER A 1 94 ? -25.322 -2.606 33.750 1.00 92.62 94 SER A N 1
ATOM 740 C CA . SER A 1 94 ? -24.026 -2.911 34.380 1.00 92.62 94 SER A CA 1
ATOM 741 C C . SER A 1 94 ? -23.386 -4.206 33.864 1.00 92.62 94 SER A C 1
ATOM 743 O O . SER A 1 94 ? -22.700 -4.918 34.600 1.00 92.62 94 SER A O 1
ATOM 745 N N . GLU A 1 95 ? -23.610 -4.516 32.587 1.00 88.88 95 GLU A N 1
ATOM 746 C CA . GLU A 1 95 ? -23.047 -5.686 31.923 1.00 88.88 95 GLU A CA 1
ATOM 747 C C . GLU A 1 95 ? -21.773 -5.313 31.159 1.00 88.88 95 GLU A C 1
ATOM 749 O O . GLU A 1 95 ? -21.733 -4.336 30.418 1.00 88.88 95 GLU A O 1
ATOM 754 N N . LEU A 1 96 ? -20.718 -6.115 31.324 1.00 84.31 96 LEU A N 1
ATOM 755 C CA . LEU A 1 96 ? -19.456 -5.944 30.589 1.00 84.31 96 LEU A CA 1
ATOM 756 C C . LEU A 1 96 ? -19.528 -6.471 29.148 1.00 84.31 96 LEU A C 1
ATOM 758 O O . LEU A 1 96 ? -18.747 -6.049 28.300 1.00 84.31 96 LEU A O 1
ATOM 762 N N . TYR A 1 97 ? -20.438 -7.405 28.870 1.00 86.38 97 TYR A N 1
ATOM 763 C CA . TYR A 1 97 ? -20.553 -8.075 27.578 1.00 86.38 97 TYR A CA 1
ATOM 764 C C . TYR A 1 97 ? -21.993 -7.999 27.087 1.00 86.38 97 TYR A C 1
ATOM 766 O O . TYR A 1 97 ? -22.874 -8.647 27.644 1.00 86.38 97 TYR A O 1
ATOM 774 N N . HIS A 1 98 ? -22.223 -7.252 26.012 1.00 82.00 98 HIS A N 1
ATOM 775 C CA . HIS A 1 98 ? -23.523 -7.205 25.354 1.00 82.00 98 HIS A CA 1
ATOM 776 C C . HIS A 1 98 ? -23.599 -8.269 24.254 1.00 82.00 98 HIS A C 1
ATOM 778 O O . HIS A 1 98 ? -22.628 -8.499 23.528 1.00 82.00 98 HIS A O 1
ATOM 784 N N . LYS A 1 99 ? -24.757 -8.929 24.115 1.00 82.62 99 LYS A N 1
ATOM 785 C CA . LYS A 1 99 ? -24.991 -9.831 22.980 1.00 82.62 99 LYS A CA 1
ATOM 786 C C . LYS A 1 99 ? -24.970 -9.020 21.690 1.00 82.62 99 LYS A C 1
ATOM 788 O O . LYS A 1 99 ? -25.730 -8.066 21.548 1.00 82.62 99 LYS A O 1
ATOM 793 N N . VAL A 1 100 ? -24.124 -9.435 20.753 1.00 77.19 100 VAL A N 1
ATOM 794 C CA . VAL A 1 100 ? -24.194 -8.961 19.371 1.00 77.19 100 VAL A CA 1
ATOM 795 C C . VAL A 1 100 ? -25.502 -9.500 18.794 1.00 77.19 100 VAL A C 1
ATOM 797 O O . VAL A 1 100 ? -25.692 -10.718 18.760 1.00 77.19 100 VAL A O 1
ATOM 800 N N . VAL A 1 101 ? -26.418 -8.597 18.447 1.00 62.16 101 VAL A N 1
ATOM 801 C CA . VAL A 1 101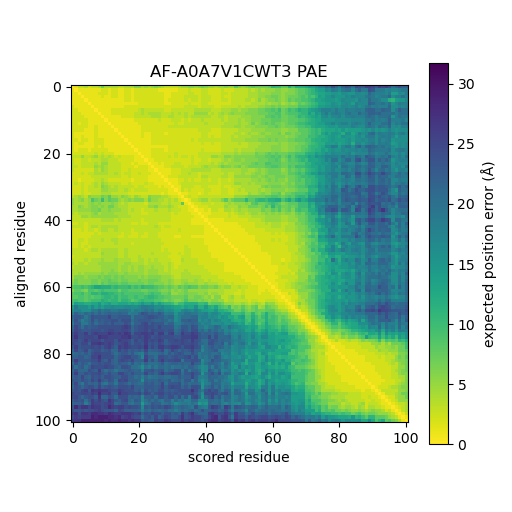 ? -27.646 -8.915 17.703 1.00 62.16 101 VAL A CA 1
ATOM 802 C C . VAL A 1 101 ? -27.327 -8.907 16.217 1.00 62.16 101 VAL A C 1
ATOM 804 O O . VAL A 1 101 ? -26.618 -7.969 15.789 1.00 62.16 101 VAL A O 1
#

Nearest PDB structures (foldseek):
  4s26-assembly1_A  TM=1.002E+00  e=9.813E-06  Arabidopsis thaliana

Sequence (101 aa):
RWHDQFNIGLDPVRAREYHDETLPQESGKVAHFCSMCGPKFCSMKITQEVREYAKDLEARGIDPNNVGDAIEIKMVDVEAEMQAKSAEFKQTGSELYHKVV

Solvent-accessible surface area (backbone atoms only — not comparable to full-atom values): 6203 Å² total; per-residue (Å²): 114,43,66,64,55,24,69,71,39,97,52,35,66,61,52,45,51,68,52,34,78,79,43,68,53,74,68,46,45,71,45,73,40,54,87,88,49,33,90,88,58,23,63,70,42,52,53,49,52,52,52,51,50,36,52,53,32,45,76,71,73,37,56,65,92,53,50,76,80,72,57,81,78,77,85,69,64,62,65,62,53,50,51,52,52,53,51,50,40,57,72,68,69,64,62,96,73,79,84,86,128

Radius of gyration: 24.14 Å; Cα contacts (8 Å, |Δi|>4): 48; 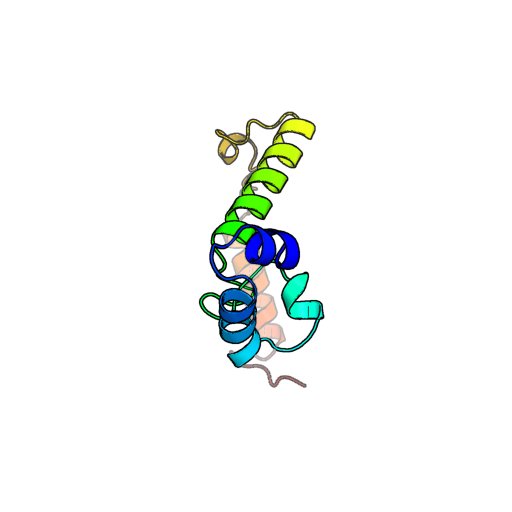chains: 1; bounding box: 43×44×54 Å

InterPro domains:
  IPR002817 Phosphomethylpyrimidine synthase ThiC/5-hydroxybenzimidazole synthase BzaA/B [PF01964] (1-49)
  IPR002817 Phosphomethylpyrimidine synthase ThiC/5-hydroxybenzimidazole synthase BzaA/B [PTHR30557] (1-91)

Organism: NCBI:txid182141